Protein AF-A0A3C1KFS3-F1 (afdb_monomer_lite)

Secondary structure (DSSP, 8-state):
-B--EEEETTEEEEPP-TTS-SSB-S-EEE-TT--EEEGGG-

Structure (mmCIF, N/CA/C/O backbone):
data_AF-A0A3C1KFS3-F1
#
_entry.id   AF-A0A3C1KFS3-F1
#
loop_
_atom_site.group_PDB
_atom_site.id
_atom_site.type_symbol
_atom_site.label_atom_id
_atom_site.label_alt_id
_atom_site.label_comp_id
_atom_site.label_asym_id
_atom_site.label_entity_id
_atom_site.label_seq_id
_atom_site.pdbx_PDB_ins_code
_atom_site.Cartn_x
_atom_site.Cartn_y
_atom_site.Cartn_z
_atom_site.occupancy
_atom_site.B_iso_or_equiv
_atom_site.auth_seq_id
_atom_site.auth_comp_id
_atom_site.auth_asym_id
_atom_site.auth_atom_id
_atom_site.pdbx_PDB_model_num
ATOM 1 N N . ASN A 1 1 ? 3.198 -3.935 7.175 1.00 94.19 1 ASN A N 1
ATOM 2 C CA . ASN A 1 1 ? 3.533 -2.916 6.161 1.00 94.19 1 ASN A CA 1
ATOM 3 C C . ASN A 1 1 ? 3.470 -3.547 4.794 1.00 94.19 1 ASN A C 1
ATOM 5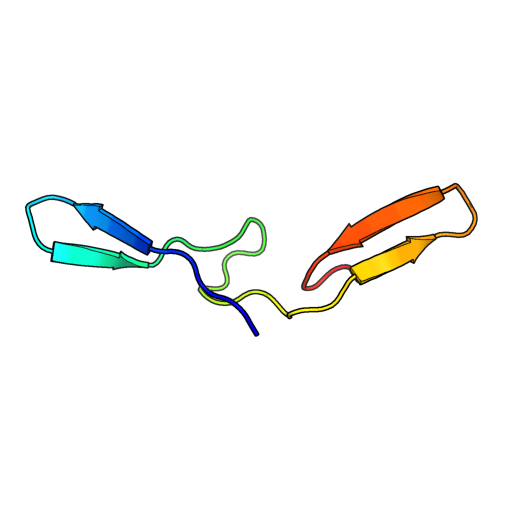 O O . ASN A 1 1 ? 3.916 -4.680 4.639 1.00 94.19 1 ASN A O 1
ATOM 9 N N . SER A 1 2 ? 2.936 -2.805 3.836 1.00 97.94 2 SER A N 1
ATOM 10 C CA . SER A 1 2 ? 2.768 -3.210 2.444 1.00 97.94 2 SER A CA 1
ATOM 11 C C . SER A 1 2 ? 3.410 -2.171 1.519 1.00 97.94 2 SER A C 1
ATOM 13 O O . SER A 1 2 ? 3.589 -1.015 1.906 1.00 97.94 2 SER A O 1
ATOM 15 N N . VAL A 1 3 ? 3.780 -2.585 0.307 1.00 98.00 3 VAL A N 1
ATOM 16 C CA . VAL A 1 3 ? 4.420 -1.741 -0.714 1.00 98.00 3 VAL A CA 1
ATOM 17 C C . VAL A 1 3 ? 3.896 -2.118 -2.096 1.00 98.00 3 VAL A C 1
ATOM 19 O O . VAL A 1 3 ? 3.568 -3.280 -2.334 1.00 98.00 3 VAL A O 1
ATOM 22 N N . VAL A 1 4 ? 3.832 -1.143 -3.002 1.00 97.81 4 VAL A N 1
ATOM 23 C CA . VAL A 1 4 ? 3.469 -1.351 -4.407 1.00 97.81 4 VAL A CA 1
ATOM 24 C C . VAL A 1 4 ? 4.527 -0.741 -5.326 1.00 97.81 4 VAL A C 1
ATOM 26 O O . VAL A 1 4 ? 5.092 0.321 -5.049 1.00 97.81 4 VAL A O 1
ATOM 29 N N . SER A 1 5 ? 4.822 -1.437 -6.419 1.00 98.06 5 SER A N 1
ATOM 30 C CA . SER A 1 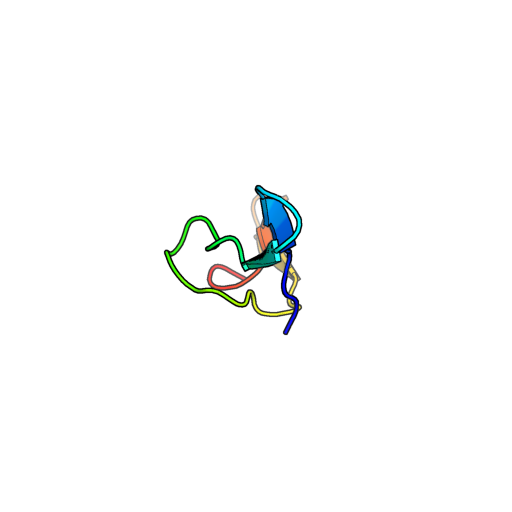5 ? 5.781 -1.019 -7.437 1.00 98.06 5 SER A CA 1
ATOM 31 C C . SER A 1 5 ? 5.249 -1.292 -8.840 1.00 98.06 5 SER A C 1
ATOM 33 O O . SER A 1 5 ? 4.345 -2.104 -9.037 1.00 98.06 5 SER A O 1
ATOM 35 N N . VAL A 1 6 ? 5.826 -0.596 -9.816 1.00 98.06 6 VAL A N 1
ATOM 36 C CA . VAL A 1 6 ? 5.601 -0.799 -11.253 1.00 98.06 6 VAL A CA 1
ATOM 37 C C . VAL A 1 6 ? 6.936 -0.991 -11.959 1.00 98.06 6 VAL A C 1
ATOM 39 O O . VAL A 1 6 ? 7.976 -0.597 -11.436 1.00 98.06 6 VAL A O 1
ATOM 42 N N . LEU A 1 7 ? 6.916 -1.587 -13.150 1.00 97.88 7 LEU A N 1
ATOM 43 C CA . LEU A 1 7 ? 8.075 -1.611 -14.039 1.00 97.88 7 LEU A CA 1
ATOM 44 C C . LEU A 1 7 ? 8.021 -0.384 -14.955 1.00 97.88 7 LEU A C 1
ATOM 46 O O . LEU A 1 7 ? 7.091 -0.249 -15.749 1.00 97.88 7 LEU A O 1
ATOM 50 N N . GLU A 1 8 ? 9.015 0.493 -14.861 1.00 96.94 8 GLU A N 1
ATOM 51 C CA . GLU A 1 8 ? 9.180 1.670 -15.717 1.00 96.94 8 GLU A CA 1
ATOM 52 C C . GLU A 1 8 ? 10.519 1.543 -16.452 1.00 96.94 8 GLU A C 1
ATOM 54 O O . GLU A 1 8 ? 11.569 1.421 -15.829 1.00 96.94 8 GLU A O 1
ATOM 59 N N . GLY A 1 9 ? 10.495 1.484 -17.788 1.00 95.38 9 GLY A N 1
ATOM 60 C CA . GLY A 1 9 ? 11.721 1.312 -18.583 1.00 95.38 9 GLY A CA 1
ATOM 61 C C . GLY A 1 9 ? 12.456 -0.018 -18.358 1.00 95.38 9 GLY A C 1
ATOM 62 O O . GLY A 1 9 ? 13.643 -0.114 -18.646 1.00 95.38 9 GLY A O 1
ATOM 63 N N . GLY A 1 10 ? 11.766 -1.040 -17.842 1.00 96.81 10 GLY A N 1
ATOM 64 C CA . GLY A 1 10 ? 12.367 -2.328 -17.479 1.00 96.81 10 GLY A CA 1
ATOM 65 C C . GLY A 1 10 ? 12.946 -2.375 -16.062 1.00 96.81 10 GLY A C 1
ATOM 66 O O . GLY A 1 10 ? 13.342 -3.450 -15.618 1.00 96.81 10 GLY A O 1
ATOM 67 N N . GLU A 1 11 ? 12.934 -1.260 -15.328 1.00 97.56 11 GLU A N 1
ATOM 68 C CA . GLU A 1 11 ? 13.381 -1.203 -13.937 1.00 97.56 11 GLU A CA 1
ATOM 69 C C . GLU A 1 11 ? 12.191 -1.102 -12.965 1.00 97.56 11 GLU A C 1
ATOM 71 O O . GLU A 1 11 ? 11.214 -0.396 -13.236 1.00 97.56 11 GLU A O 1
ATOM 76 N N . PRO A 1 12 ? 12.226 -1.801 -11.815 1.00 97.62 12 PRO A N 1
ATOM 77 C CA . PRO A 1 12 ? 11.187 -1.689 -10.803 1.00 97.62 12 PRO A CA 1
ATOM 78 C C . PRO A 1 12 ? 11.287 -0.357 -10.056 1.00 97.62 12 PRO A C 1
ATOM 80 O O . PRO A 1 12 ? 12.317 -0.018 -9.474 1.00 97.62 12 PRO A O 1
ATOM 83 N N . LYS A 1 13 ? 10.173 0.367 -9.993 1.00 97.88 13 LYS A N 1
ATOM 84 C CA . LYS A 1 13 ? 10.042 1.637 -9.281 1.00 97.88 13 LYS A CA 1
ATOM 85 C C . LYS A 1 13 ? 8.929 1.557 -8.250 1.00 97.88 13 LYS A C 1
ATOM 87 O O . LYS A 1 13 ? 7.792 1.206 -8.559 1.00 97.88 13 LYS A O 1
ATOM 92 N N . VAL A 1 14 ? 9.268 1.891 -7.007 1.00 98.00 14 VAL A N 1
ATOM 93 C CA . VAL A 1 14 ? 8.309 1.944 -5.898 1.00 98.00 14 VAL A CA 1
ATOM 94 C C . VAL A 1 14 ? 7.462 3.207 -6.003 1.00 98.00 14 VAL A C 1
ATOM 96 O O . VAL A 1 14 ? 7.993 4.300 -6.214 1.00 98.00 14 VAL A O 1
ATOM 99 N N . ILE A 1 15 ? 6.154 3.049 -5.818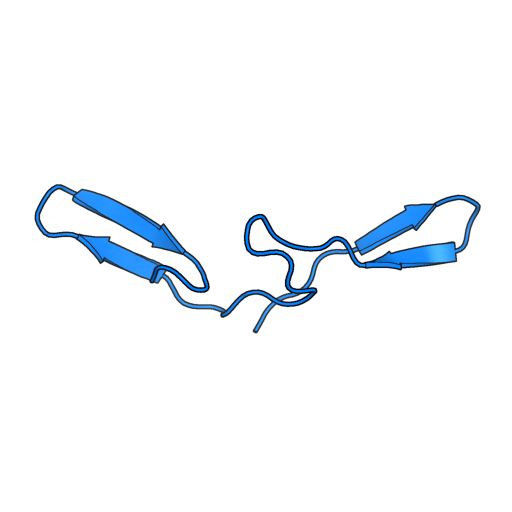 1.00 97.94 15 ILE A N 1
ATOM 100 C CA . ILE A 1 15 ? 5.189 4.147 -5.816 1.00 97.94 15 ILE A CA 1
ATOM 101 C C . ILE A 1 15 ? 4.999 4.629 -4.374 1.00 97.94 15 ILE A C 1
ATOM 103 O O . ILE A 1 15 ? 4.878 3.820 -3.454 1.00 97.94 15 ILE A O 1
ATOM 107 N 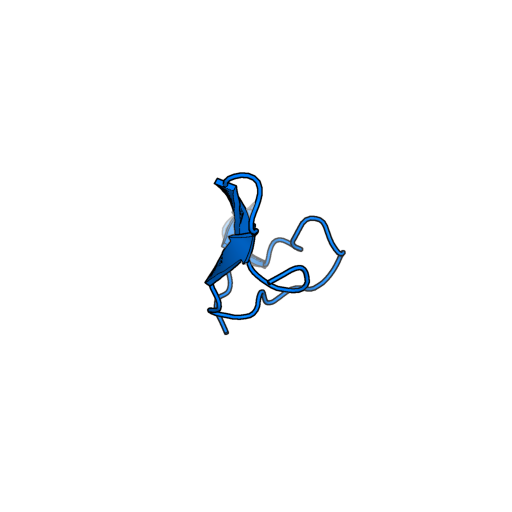N . ALA A 1 16 ? 4.996 5.948 -4.174 1.00 98.00 16 ALA A N 1
ATOM 108 C CA . ALA A 1 16 ? 4.630 6.534 -2.890 1.00 98.00 16 ALA A CA 1
ATOM 109 C C . ALA A 1 16 ? 3.104 6.504 -2.707 1.00 98.00 16 ALA A C 1
ATOM 111 O O . ALA A 1 16 ? 2.365 6.730 -3.667 1.00 98.00 16 ALA A O 1
ATOM 112 N N . ASN A 1 17 ? 2.634 6.233 -1.490 1.00 97.31 17 ASN A N 1
ATOM 113 C CA . ASN A 1 17 ? 1.225 6.372 -1.136 1.00 97.31 17 ASN A CA 1
ATOM 114 C C . ASN A 1 17 ? 0.796 7.849 -1.126 1.00 97.31 17 ASN A C 1
ATOM 116 O O . ASN A 1 17 ? 1.613 8.752 -1.331 1.00 97.31 17 ASN A O 1
ATOM 120 N N . ALA A 1 18 ? -0.496 8.095 -0.901 1.00 96.12 18 ALA A N 1
ATOM 121 C CA . ALA A 1 18 ? -1.063 9.443 -0.886 1.00 96.12 18 ALA A CA 1
ATOM 122 C C . ALA A 1 18 ? -0.407 10.350 0.174 1.00 96.12 18 ALA A C 1
ATOM 124 O O . ALA A 1 18 ? -0.349 11.565 0.001 1.00 96.12 18 ALA A O 1
ATOM 125 N N . GLU A 1 19 ? 0.150 9.753 1.227 1.00 95.81 19 GLU A N 1
ATOM 126 C CA . GLU A 1 19 ? 0.857 10.426 2.317 1.00 95.81 19 GLU A CA 1
ATOM 127 C C . GLU A 1 19 ? 2.347 10.693 2.007 1.00 95.81 19 GLU A C 1
ATOM 129 O O . GLU A 1 19 ? 3.046 11.321 2.799 1.00 95.81 19 GLU A O 1
ATOM 134 N N . GLY A 1 20 ? 2.852 10.242 0.854 1.00 96.69 20 GLY A N 1
ATOM 135 C CA . GLY A 1 20 ? 4.230 10.466 0.399 1.00 96.69 20 GLY A CA 1
ATOM 136 C C . GLY A 1 20 ? 5.252 9.416 0.857 1.00 96.69 20 GLY A C 1
ATOM 137 O O . GLY A 1 20 ? 6.433 9.513 0.513 1.00 96.69 20 GLY A O 1
ATOM 138 N N . PHE A 1 21 ? 4.827 8.381 1.578 1.00 97.69 21 PHE A N 1
ATOM 139 C CA . PHE A 1 21 ? 5.668 7.270 2.020 1.00 97.69 21 PHE A CA 1
ATOM 140 C C . PHE A 1 21 ? 5.713 6.137 0.989 1.00 97.69 21 PHE A C 1
ATOM 142 O O . PHE A 1 21 ? 4.751 5.845 0.291 1.00 97.69 21 PHE A O 1
ATOM 149 N N . ARG A 1 22 ? 6.839 5.421 0.918 1.00 98.06 22 ARG A N 1
ATOM 150 C CA . ARG A 1 22 ? 7.004 4.252 0.026 1.00 98.06 22 ARG A CA 1
ATOM 151 C C . ARG A 1 22 ? 6.453 2.944 0.597 1.00 98.06 22 ARG A C 1
ATOM 153 O O . ARG A 1 22 ? 6.561 1.900 -0.036 1.00 98.06 22 ARG A O 1
ATOM 160 N N . THR A 1 23 ? 5.898 2.989 1.798 1.00 97.81 23 THR A N 1
ATOM 161 C CA . THR A 1 23 ? 5.261 1.857 2.466 1.00 97.81 23 THR A CA 1
ATOM 162 C C . THR A 1 23 ? 4.006 2.348 3.155 1.00 97.81 23 THR A C 1
ATOM 164 O O . THR A 1 23 ? 4.009 3.448 3.700 1.00 97.81 23 THR A O 1
ATOM 167 N N . THR A 1 24 ? 2.986 1.503 3.210 1.00 98.31 24 THR A N 1
ATOM 168 C CA . THR A 1 24 ? 1.732 1.791 3.909 1.00 98.31 24 THR A CA 1
ATOM 169 C C . THR A 1 24 ? 1.537 0.774 5.040 1.00 98.31 24 THR A C 1
ATOM 171 O O . THR A 1 24 ? 1.774 -0.424 4.816 1.00 98.31 24 THR A O 1
ATOM 174 N N . PRO A 1 25 ? 1.146 1.192 6.260 1.00 98.25 25 PRO A N 1
ATOM 175 C CA . PRO A 1 25 ? 0.785 0.266 7.330 1.00 98.25 25 PRO A CA 1
ATOM 176 C C . PRO A 1 25 ? -0.270 -0.746 6.870 1.00 98.25 25 PRO A C 1
ATOM 178 O O . PRO A 1 25 ? -1.202 -0.414 6.145 1.00 98.25 25 PRO A O 1
ATOM 181 N N . SER A 1 26 ? -0.124 -2.006 7.283 1.00 97.81 26 SER A N 1
ATOM 182 C CA . SER A 1 26 ? -1.087 -3.066 6.939 1.00 97.81 26 SER A CA 1
ATOM 183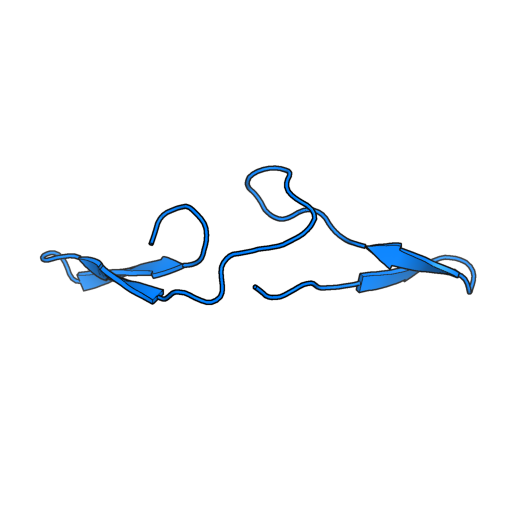 C C . SER A 1 26 ? -2.202 -3.106 7.984 1.00 97.81 26 SER A C 1
ATOM 185 O O . SER A 1 26 ? -2.363 -4.101 8.686 1.00 97.81 26 SER A O 1
ATOM 187 N N . VAL A 1 27 ? -2.895 -1.980 8.138 1.00 97.75 27 VAL A N 1
ATOM 188 C CA . VAL A 1 27 ? -3.903 -1.748 9.176 1.00 97.75 27 VAL A CA 1
ATOM 189 C C . VAL A 1 27 ? -5.145 -1.150 8.528 1.00 97.75 27 VAL A C 1
ATOM 191 O O . VAL A 1 27 ? -5.044 -0.349 7.597 1.00 97.75 27 VAL A O 1
ATOM 194 N N . VAL A 1 28 ? -6.304 -1.586 9.014 1.00 96.88 28 VAL A N 1
ATOM 195 C CA . VAL A 1 28 ? -7.622 -1.100 8.608 1.00 96.88 28 VAL A CA 1
ATOM 196 C C . VAL A 1 28 ? -8.399 -0.755 9.870 1.00 96.88 28 VAL A C 1
ATOM 198 O O . VAL A 1 28 ? -8.427 -1.562 10.804 1.00 96.88 28 VAL A O 1
ATOM 201 N N . ALA A 1 29 ? -9.046 0.405 9.877 1.00 97.50 29 ALA A N 1
ATOM 202 C CA . ALA A 1 29 ? -9.933 0.838 10.945 1.00 97.50 29 ALA A CA 1
ATOM 203 C C . ALA A 1 29 ? -11.310 1.229 10.408 1.00 97.50 29 ALA A C 1
ATOM 205 O O . ALA A 1 29 ? -11.471 1.607 9.247 1.00 97.50 29 ALA A O 1
ATOM 206 N N . PHE A 1 30 ? -12.305 1.120 11.285 1.00 97.69 30 PHE A N 1
ATOM 207 C CA . PHE A 1 30 ? -13.696 1.453 11.004 1.00 97.69 30 PHE A CA 1
ATOM 208 C C . PHE A 1 30 ? -14.141 2.535 11.979 1.00 97.69 30 PHE A C 1
ATOM 210 O O . PHE A 1 30 ? -14.100 2.335 13.199 1.00 97.69 30 PHE A O 1
ATOM 217 N N . THR A 1 31 ? -14.549 3.684 11.455 1.00 97.06 31 THR A N 1
ATOM 218 C CA . THR A 1 31 ? -15.029 4.792 12.280 1.00 97.06 31 THR A CA 1
ATOM 219 C C . THR A 1 31 ? -16.469 4.548 12.740 1.00 97.06 31 THR A C 1
ATOM 221 O O . THR A 1 31 ? -17.181 3.675 12.238 1.00 97.06 31 THR A O 1
ATOM 224 N N . LYS A 1 32 ? -16.934 5.330 13.721 1.00 96.00 32 LYS A N 1
ATOM 225 C CA . LYS A 1 32 ? -18.304 5.207 14.257 1.00 96.00 32 LYS A CA 1
ATOM 226 C C . LYS A 1 32 ? -19.382 5.583 13.235 1.00 96.00 32 LYS A C 1
ATOM 228 O O . LYS A 1 32 ? -20.507 5.109 13.346 1.00 96.00 32 LYS A O 1
ATOM 233 N N . ASP A 1 33 ? -19.039 6.437 12.281 1.00 96.56 33 ASP A N 1
ATOM 234 C CA . ASP A 1 33 ? -19.858 6.866 11.147 1.00 96.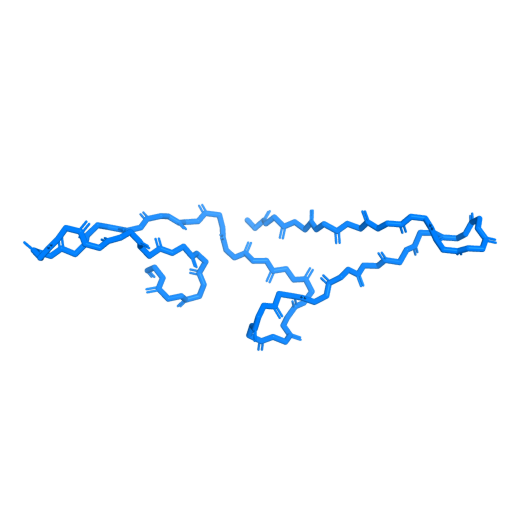56 33 ASP A CA 1
ATOM 235 C C . ASP A 1 33 ? -19.745 5.934 9.927 1.00 96.56 33 ASP A C 1
ATOM 237 O O . ASP A 1 33 ? -20.462 6.122 8.947 1.00 96.56 33 ASP A O 1
ATOM 241 N N . GLY A 1 34 ? -18.932 4.876 10.016 1.00 95.25 34 GLY A N 1
ATOM 242 C CA . GLY A 1 34 ? -18.847 3.819 9.007 1.00 95.25 34 GLY A CA 1
ATOM 243 C C . GLY A 1 34 ? -17.829 4.072 7.895 1.00 95.25 34 GLY A C 1
ATOM 244 O O . GLY A 1 34 ? -17.830 3.339 6.905 1.00 95.25 34 GLY A O 1
ATOM 245 N N . GLU A 1 35 ? -16.958 5.069 8.042 1.00 97.56 35 GLU A N 1
ATOM 246 C CA . GLU A 1 35 ? -15.819 5.278 7.152 1.00 97.56 35 GLU A CA 1
ATOM 247 C C . GLU A 1 35 ? -14.762 4.184 7.372 1.00 97.56 35 GLU A C 1
ATOM 249 O O . GLU A 1 35 ? -14.558 3.686 8.485 1.00 97.56 35 GLU A O 1
ATOM 254 N N . VAL A 1 36 ? -14.093 3.799 6.284 1.00 97.75 36 VAL A N 1
ATOM 255 C CA . VAL A 1 36 ? -12.991 2.835 6.299 1.00 97.75 36 VAL A CA 1
ATOM 256 C C . VAL A 1 36 ? -11.682 3.592 6.132 1.00 97.75 36 VAL A C 1
ATOM 258 O O . VAL A 1 36 ? -11.427 4.166 5.074 1.00 97.75 36 VAL A O 1
ATOM 261 N N . LEU A 1 37 ? -10.844 3.549 7.162 1.00 96.81 37 LEU A N 1
ATOM 262 C CA . LEU A 1 37 ? -9.516 4.154 7.168 1.00 96.81 37 LEU A CA 1
ATOM 263 C C . LEU A 1 37 ? -8.462 3.066 6.943 1.00 96.81 37 LEU A C 1
ATOM 265 O O . LEU A 1 37 ? -8.587 1.948 7.451 1.00 96.81 37 LEU A O 1
ATOM 269 N N . VAL A 1 38 ? -7.435 3.372 6.148 1.00 97.31 38 VAL A N 1
ATOM 270 C CA . VAL A 1 38 ? -6.398 2.412 5.743 1.00 97.31 38 VAL A CA 1
ATOM 271 C C . VAL A 1 38 ? -5.030 3.070 5.819 1.00 97.31 38 VAL A C 1
ATOM 273 O O . VAL A 1 38 ? -4.834 4.178 5.326 1.00 97.31 38 VAL A O 1
ATOM 276 N N . GLY A 1 39 ? -4.051 2.345 6.354 1.00 96.69 39 GLY A N 1
ATOM 277 C CA . GLY A 1 39 ? -2.673 2.817 6.382 1.00 96.69 39 GLY A CA 1
ATOM 278 C C . GLY A 1 39 ? -2.425 3.806 7.512 1.00 96.69 39 GLY A C 1
ATOM 279 O O . GLY A 1 39 ? -2.694 3.488 8.661 1.00 96.69 39 GLY A O 1
ATOM 280 N N . GLU A 1 40 ? -1.862 4.970 7.192 1.00 95.38 40 GLU A N 1
ATOM 281 C CA . GLU A 1 40 ? -1.447 5.970 8.192 1.00 95.38 40 GLU A CA 1
ATOM 282 C C . GLU A 1 40 ? -2.635 6.617 8.919 1.00 95.38 40 GLU A C 1
ATOM 284 O O . GLU A 1 40 ? -2.496 7.106 10.035 1.00 95.38 40 GLU A O 1
ATOM 289 N N . THR A 1 41 ? -3.807 6.632 8.283 1.00 93.44 41 THR A N 1
ATOM 290 C CA . THR A 1 41 ? -5.037 7.202 8.844 1.00 93.44 41 THR A CA 1
ATOM 291 C C . THR A 1 41 ? -5.845 6.204 9.669 1.00 93.44 41 THR A C 1
ATOM 293 O O . THR A 1 41 ? -6.812 6.616 10.305 1.00 93.44 41 THR A O 1
ATOM 296 N N . ALA A 1 42 ? -5.486 4.914 9.631 1.00 87.56 42 ALA A N 1
ATOM 297 C CA . ALA A 1 42 ? -6.183 3.848 10.349 1.00 87.56 42 ALA A CA 1
ATOM 298 C C . ALA A 1 42 ? -5.891 3.858 11.857 1.00 87.56 42 ALA A C 1
ATOM 300 O O . ALA A 1 42 ? -4.742 4.151 12.251 1.00 87.56 42 ALA A O 1
#

pLDDT: mean 96.88, std 1.82, range [87.56, 98.31]

Organism: NCBI:txid400772

Foldseek 3Di:
DDWDWDQDPNDIDTDADPVRHRDFDQDWDADPVGDIDGGPRD

InterPro domains:
  IPR013126 Heat shock protein 70 family [PF00012] (1-42)
  IPR043129 ATPase, nucleotide binding domain [SSF53067] (1-42)

Sequence (42 aa):
NSVVSVLEGGEPKVIANAEGFRTTPSVVAFTKDGEVLVGETA

Radius of gyration: 13.28 Å; chains: 1; bounding box: 33×14×33 Å